Protein AF-A0A369XXZ4-F1 (afdb_monomer)

pLDDT: mean 76.04, std 21.66, range [31.92, 98.44]

Nearest PDB structures (foldseek):
  1mt6-assembly1_A  TM=7.857E-01  e=3.592E-03  Homo sapiens
  5e9u-assembly1_D  TM=4.855E-01  e=8.900E-03  Streptococcus gordonii
  7vfk-assembly1_B  TM=6.068E-01  e=6.857E-02  Staphylococcus aureus subsp. aureus USA300
  7vfm-assembly2_C  TM=5.126E-01  e=2.615E-02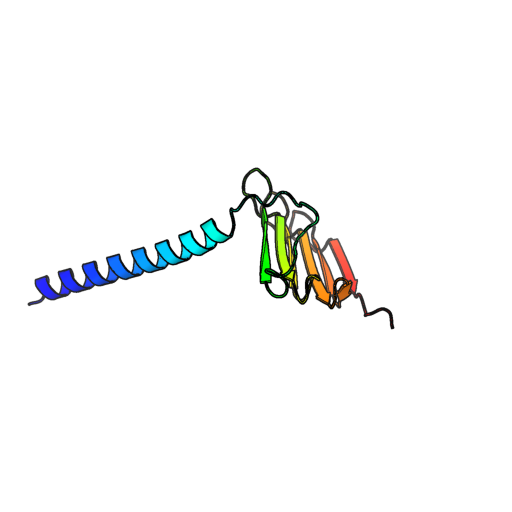  Staphylococcus aureus subsp. aureus USA300
  7vfn-assembly2_C  TM=5.118E-01  e=4.116E-02  Staphylococcus aureus subsp. aureus USA300

Structure (mmCIF, N/CA/C/O backbone):
data_AF-A0A369XXZ4-F1
#
_entry.id   AF-A0A369XXZ4-F1
#
loop_
_atom_site.group_PDB
_atom_site.id
_atom_site.type_symbol
_atom_site.label_atom_id
_atom_site.label_alt_id
_atom_site.label_comp_id
_atom_site.label_asym_id
_atom_site.label_entity_id
_atom_site.label_seq_id
_atom_site.pdbx_PDB_ins_code
_atom_site.Cartn_x
_atom_site.Cartn_y
_atom_site.Cartn_z
_atom_site.occupancy
_atom_site.B_iso_or_equiv
_atom_site.auth_seq_id
_atom_site.auth_comp_id
_atom_site.auth_asym_id
_atom_site.auth_atom_id
_atom_site.pdbx_PDB_model_num
ATOM 1 N N . MET A 1 1 ? -28.722 6.788 -48.736 1.00 66.19 1 MET A N 1
ATOM 2 C CA . MET A 1 1 ? -27.717 7.599 -48.004 1.00 66.19 1 MET A CA 1
ATOM 3 C C . MET A 1 1 ? -27.681 7.303 -46.499 1.00 66.19 1 MET A C 1
ATOM 5 O O . MET A 1 1 ? -26.647 6.851 -46.031 1.00 66.19 1 MET A O 1
ATOM 9 N N . LYS A 1 2 ? -28.787 7.426 -45.741 1.00 66.69 2 LYS A N 1
ATOM 10 C CA . LYS A 1 2 ? -28.803 7.165 -44.276 1.00 66.69 2 LYS A CA 1
ATOM 11 C C . LYS A 1 2 ? -28.381 5.739 -43.851 1.00 66.69 2 LYS A C 1
ATOM 13 O O . LYS A 1 2 ? -27.691 5.589 -42.852 1.00 66.69 2 LYS A O 1
ATOM 18 N N . LYS A 1 3 ? -28.728 4.701 -44.628 1.00 67.88 3 LYS A N 1
ATOM 19 C CA . LYS A 1 3 ? -28.349 3.298 -44.335 1.00 67.88 3 LYS A CA 1
ATOM 20 C C . LYS A 1 3 ? -26.839 3.030 -44.458 1.00 67.88 3 LYS A C 1
ATOM 22 O O . LYS A 1 3 ? -26.294 2.265 -43.676 1.00 67.88 3 LYS A O 1
ATOM 27 N N . ILE A 1 4 ? -26.168 3.694 -45.403 1.00 72.94 4 ILE A N 1
ATOM 28 C CA . ILE A 1 4 ? -24.716 3.562 -45.624 1.00 72.94 4 ILE A CA 1
ATOM 29 C C . ILE A 1 4 ? -23.945 4.248 -44.488 1.00 72.94 4 ILE A C 1
ATOM 31 O O . ILE A 1 4 ? -22.976 3.695 -43.978 1.00 72.94 4 ILE A O 1
ATOM 35 N N . LEU A 1 5 ? -24.430 5.405 -44.024 1.00 77.38 5 LEU A N 1
ATOM 36 C CA . LEU A 1 5 ? -23.857 6.111 -42.876 1.00 77.38 5 LEU A CA 1
ATOM 37 C C . LEU A 1 5 ? -23.946 5.283 -41.581 1.00 77.38 5 LEU A C 1
ATOM 39 O O . LEU A 1 5 ? -22.995 5.250 -40.805 1.00 77.38 5 LEU A O 1
ATOM 43 N N . LEU A 1 6 ? -25.058 4.566 -41.378 1.00 74.81 6 LEU A N 1
ATOM 44 C CA . LEU A 1 6 ? -25.238 3.691 -40.216 1.00 74.81 6 LEU A CA 1
ATOM 45 C C . LEU A 1 6 ? -24.238 2.522 -40.212 1.00 74.81 6 LEU A C 1
ATOM 47 O O . LEU A 1 6 ? -23.686 2.182 -39.168 1.00 74.81 6 LEU A O 1
ATOM 51 N N . LEU A 1 7 ? -23.969 1.938 -41.385 1.00 73.81 7 LEU A N 1
ATOM 52 C CA . LEU A 1 7 ? -23.016 0.836 -41.532 1.00 73.81 7 LEU A CA 1
ATOM 53 C C . LEU A 1 7 ? -21.575 1.280 -41.220 1.00 73.81 7 LEU A C 1
ATOM 55 O O . LEU A 1 7 ? -20.839 0.561 -40.547 1.00 73.81 7 LEU A O 1
ATOM 59 N N . LEU A 1 8 ? -21.188 2.486 -41.653 1.00 75.19 8 LEU A N 1
ATOM 60 C CA . LEU A 1 8 ? -19.861 3.052 -41.383 1.00 75.19 8 LEU A CA 1
ATOM 61 C C . LEU A 1 8 ? -19.634 3.317 -39.888 1.00 75.19 8 LEU A C 1
ATOM 63 O O . LEU A 1 8 ? -18.556 3.023 -39.371 1.00 75.19 8 LEU A O 1
ATOM 67 N N . LEU A 1 9 ? -20.655 3.801 -39.173 1.00 74.44 9 LEU A N 1
ATOM 68 C CA . LEU A 1 9 ? -20.578 4.022 -37.724 1.00 74.44 9 LEU A CA 1
ATOM 69 C C . LEU A 1 9 ? -20.402 2.710 -36.940 1.00 74.44 9 LEU A C 1
ATOM 71 O O . LEU A 1 9 ? -19.649 2.679 -35.967 1.00 74.44 9 LEU A O 1
ATOM 75 N N . LEU A 1 10 ? -21.027 1.615 -37.386 1.00 70.69 10 LEU A N 1
ATOM 76 C CA . LEU A 1 10 ? -20.867 0.294 -36.765 1.00 70.69 10 LEU A CA 1
ATOM 77 C C . LEU A 1 10 ? -19.453 -0.274 -36.960 1.00 70.69 10 LEU A C 1
ATOM 79 O O . LEU A 1 10 ? -18.875 -0.823 -36.022 1.00 70.69 10 LEU A O 1
ATOM 83 N N . ILE A 1 11 ? -18.860 -0.090 -38.144 1.00 72.00 11 ILE A N 1
ATOM 84 C CA . ILE A 1 11 ? -17.482 -0.521 -38.432 1.00 72.00 11 ILE A CA 1
ATOM 85 C C . ILE A 1 11 ? -16.480 0.275 -37.583 1.00 72.00 11 ILE A C 1
ATOM 87 O O . ILE A 1 11 ? -15.554 -0.302 -37.009 1.00 72.00 11 ILE A O 1
ATOM 91 N N . LEU A 1 12 ? -16.676 1.589 -37.450 1.00 66.25 12 LEU A N 1
ATOM 92 C CA . LEU A 1 12 ? -15.856 2.443 -36.583 1.00 66.25 12 LEU A CA 1
ATOM 93 C C . LEU A 1 12 ? -15.947 2.012 -35.112 1.00 66.25 12 LEU A C 1
ATOM 95 O O . LEU A 1 12 ? -14.915 1.848 -34.460 1.00 66.25 12 LEU A O 1
ATOM 99 N N . ALA A 1 13 ? -17.154 1.744 -34.606 1.00 63.28 13 ALA A N 1
ATOM 100 C CA . ALA A 1 13 ? -17.354 1.269 -33.238 1.00 63.28 13 ALA A CA 1
ATOM 101 C C . ALA A 1 13 ? -16.666 -0.086 -32.979 1.00 63.28 13 ALA A C 1
ATOM 103 O O . ALA A 1 13 ? -16.018 -0.269 -31.943 1.00 63.28 13 ALA A O 1
ATOM 104 N N . PHE A 1 14 ? -16.729 -1.012 -33.942 1.00 64.31 14 PHE A N 1
ATOM 105 C CA . PHE A 1 14 ? -16.076 -2.317 -33.827 1.00 64.31 14 PHE A CA 1
ATOM 106 C C . PHE A 1 14 ? -14.547 -2.185 -33.744 1.00 64.31 14 PHE A C 1
ATOM 108 O O . PHE A 1 14 ? -13.915 -2.793 -32.878 1.00 64.31 14 PHE A O 1
ATOM 115 N N . ASN A 1 15 ? -13.948 -1.312 -34.559 1.00 60.50 15 ASN A N 1
ATOM 116 C CA . ASN A 1 15 ? -12.505 -1.053 -34.533 1.00 60.50 15 ASN A CA 1
ATOM 117 C C . ASN A 1 15 ? -12.035 -0.385 -33.227 1.00 60.50 15 ASN A C 1
ATOM 119 O O . ASN A 1 15 ? -10.997 -0.750 -32.680 1.00 60.50 15 ASN A O 1
ATOM 123 N N . ILE A 1 16 ? -12.806 0.552 -32.669 1.00 57.91 16 ILE A N 1
ATOM 124 C CA . ILE A 1 16 ? -12.456 1.200 -31.391 1.00 57.91 16 ILE A CA 1
ATOM 125 C C . ILE A 1 16 ? -12.469 0.183 -30.240 1.00 57.91 16 ILE A C 1
ATOM 127 O O . ILE A 1 16 ? -11.576 0.186 -29.381 1.00 57.91 16 ILE A O 1
ATOM 131 N N . SER A 1 17 ? -13.457 -0.715 -30.237 1.00 58.59 17 SER A N 1
ATOM 132 C CA . SER A 1 17 ? -13.572 -1.767 -29.224 1.00 58.59 17 SER A CA 1
ATOM 133 C C . SER A 1 17 ? -12.419 -2.774 -29.311 1.00 58.59 17 SER A C 1
ATOM 135 O O . SER A 1 17 ? -11.834 -3.128 -28.286 1.00 58.59 17 SER A O 1
ATOM 137 N N . SER A 1 18 ? -12.005 -3.157 -30.525 1.00 55.00 18 SER A N 1
ATOM 138 C CA . SER A 1 18 ? -10.909 -4.105 -30.744 1.00 55.00 18 SER A CA 1
ATOM 139 C C . SER A 1 18 ? -9.542 -3.514 -30.380 1.00 55.00 18 SER A C 1
ATOM 141 O O . SER A 1 18 ? -8.715 -4.205 -29.782 1.00 55.00 18 SER A O 1
ATOM 143 N N . ILE A 1 19 ? -9.317 -2.223 -30.646 1.00 55.06 19 ILE A N 1
ATOM 144 C CA . ILE A 1 19 ? -8.104 -1.495 -30.240 1.00 55.06 19 ILE A CA 1
ATOM 145 C C . ILE A 1 19 ? -8.024 -1.384 -28.714 1.00 55.06 19 ILE A C 1
ATOM 147 O O . ILE A 1 19 ? -6.991 -1.705 -28.118 1.00 55.06 19 ILE A O 1
ATOM 151 N N . SER A 1 20 ? -9.121 -0.987 -28.065 1.00 55.88 20 SER A N 1
ATOM 152 C CA . SER A 1 20 ? -9.207 -0.913 -26.599 1.00 55.88 20 SER A CA 1
ATOM 153 C C . SER A 1 20 ? -8.968 -2.282 -25.954 1.00 55.88 20 SER A C 1
ATOM 155 O O . SER A 1 20 ? -8.208 -2.404 -24.989 1.00 55.88 20 SER A O 1
ATOM 157 N N . TYR A 1 21 ? -9.539 -3.337 -26.538 1.00 41.06 21 TYR A N 1
ATOM 158 C CA . TYR A 1 21 ? -9.347 -4.711 -26.090 1.00 41.06 21 TYR A CA 1
ATOM 159 C C . TYR A 1 21 ? -7.894 -5.179 -26.265 1.00 41.06 21 TYR A C 1
ATOM 161 O O . TYR A 1 21 ? -7.300 -5.681 -25.310 1.00 41.06 21 TYR A O 1
ATOM 169 N N . ARG A 1 22 ? -7.267 -4.933 -27.423 1.00 52.97 22 ARG A N 1
ATOM 170 C CA . ARG A 1 22 ? -5.858 -5.274 -27.689 1.00 52.97 22 ARG A CA 1
ATOM 171 C C . ARG A 1 22 ? -4.898 -4.559 -26.735 1.00 52.97 22 ARG A C 1
ATOM 173 O O . ARG A 1 22 ? -4.005 -5.203 -26.191 1.00 52.97 22 ARG A O 1
ATOM 180 N N . LYS A 1 23 ? -5.123 -3.270 -26.453 1.00 43.09 23 LYS A N 1
ATOM 181 C CA . LYS A 1 23 ? -4.336 -2.507 -25.466 1.00 43.09 23 LYS A CA 1
ATOM 182 C C . LYS A 1 23 ? -4.460 -3.101 -24.057 1.00 43.09 23 LYS A C 1
ATOM 184 O O . LYS A 1 23 ? -3.482 -3.159 -23.318 1.00 43.09 23 LYS A O 1
ATOM 189 N N . SER A 1 24 ? -5.647 -3.597 -23.701 1.00 44.53 24 SER A N 1
ATOM 190 C CA . SER A 1 24 ? -5.876 -4.277 -22.421 1.00 44.53 24 SER A CA 1
ATOM 191 C C . SER A 1 24 ? -5.245 -5.677 -22.343 1.00 44.53 24 SER A C 1
ATOM 193 O O . SER A 1 24 ? -4.922 -6.128 -21.245 1.00 44.53 24 SER A O 1
ATOM 195 N N . ILE A 1 25 ? -5.083 -6.378 -23.474 1.00 44.22 25 ILE A N 1
ATOM 196 C CA . ILE A 1 25 ? -4.389 -7.673 -23.543 1.00 44.22 25 ILE A CA 1
ATOM 197 C C . ILE A 1 25 ? -2.885 -7.470 -23.410 1.00 44.22 25 ILE A C 1
ATOM 199 O O . ILE A 1 25 ? -2.274 -8.186 -22.632 1.00 44.22 25 ILE A O 1
ATOM 203 N N . ASP A 1 26 ? -2.302 -6.491 -24.102 1.00 47.16 26 ASP A N 1
ATOM 204 C CA . ASP A 1 26 ? -0.867 -6.192 -24.012 1.00 47.16 26 ASP A CA 1
ATOM 205 C C . ASP A 1 26 ? -0.464 -5.836 -22.569 1.00 47.16 26 ASP A C 1
ATOM 207 O O . ASP A 1 26 ? 0.455 -6.423 -22.000 1.00 47.16 26 ASP A O 1
ATOM 211 N N . GLN A 1 27 ? -1.266 -5.002 -21.894 1.00 39.28 27 GLN A N 1
ATOM 212 C CA . GLN A 1 27 ? -1.084 -4.710 -20.467 1.00 39.28 27 GLN A CA 1
ATOM 213 C C . GLN A 1 27 ? -1.236 -5.943 -19.563 1.00 39.28 27 GLN A C 1
ATOM 215 O O . GLN A 1 27 ? -0.528 -6.047 -18.567 1.00 39.28 27 GLN A O 1
ATOM 220 N N . ARG A 1 28 ? -2.133 -6.885 -19.890 1.00 41.34 28 ARG A N 1
ATOM 221 C CA . ARG A 1 28 ? -2.325 -8.135 -19.130 1.00 41.34 28 ARG A CA 1
ATOM 222 C C . ARG A 1 28 ? -1.241 -9.185 -19.418 1.00 41.34 28 ARG A C 1
ATOM 224 O O . ARG A 1 28 ? -0.840 -9.900 -18.505 1.00 41.34 28 ARG A O 1
ATOM 231 N N . GLN A 1 29 ? -0.738 -9.274 -20.649 1.00 36.41 29 GLN A N 1
ATOM 232 C CA . GLN A 1 29 ? 0.300 -10.229 -21.056 1.00 36.41 29 GLN A CA 1
ATOM 233 C C . GLN A 1 29 ? 1.698 -9.798 -20.606 1.00 36.41 29 GLN A C 1
ATOM 235 O O . GLN A 1 29 ? 2.472 -10.644 -20.162 1.00 36.41 29 GLN A O 1
ATOM 240 N N . LEU A 1 30 ? 2.005 -8.495 -20.620 1.00 46.31 30 LEU A N 1
ATOM 241 C CA . LEU A 1 30 ? 3.222 -7.959 -19.997 1.00 46.31 30 LEU A CA 1
ATOM 242 C C . LEU A 1 30 ? 3.237 -8.194 -18.480 1.00 46.31 30 LEU A C 1
ATOM 244 O O . LEU A 1 30 ? 4.302 -8.304 -17.876 1.00 46.31 30 LEU A O 1
ATOM 248 N N . TYR A 1 31 ? 2.051 -8.305 -17.881 1.00 45.38 31 TYR A N 1
ATOM 249 C CA . TYR A 1 31 ? 1.860 -8.456 -16.450 1.00 45.38 31 TYR A CA 1
ATOM 250 C C . TYR A 1 31 ? 1.968 -9.916 -15.951 1.00 45.38 31 TYR A C 1
ATOM 252 O O . TYR A 1 31 ? 2.482 -10.158 -14.863 1.00 45.38 31 TYR A O 1
ATOM 260 N N . ASN A 1 32 ? 1.557 -10.903 -16.757 1.00 39.12 32 ASN A N 1
ATOM 261 C CA . ASN A 1 32 ? 1.488 -12.321 -16.363 1.00 39.12 32 ASN A CA 1
ATOM 262 C C . ASN A 1 32 ? 2.736 -13.166 -16.688 1.00 39.12 32 ASN A C 1
ATOM 264 O O . ASN A 1 32 ? 2.680 -14.398 -16.643 1.00 39.12 32 ASN A O 1
ATOM 268 N N . ARG A 1 33 ? 3.888 -12.558 -16.996 1.00 43.56 33 ARG A N 1
ATOM 269 C CA . ARG A 1 33 ? 5.137 -13.332 -17.038 1.00 43.56 33 ARG A CA 1
ATOM 270 C C . ARG A 1 33 ? 5.512 -13.708 -15.605 1.00 43.56 33 ARG A C 1
ATOM 272 O O . ARG A 1 33 ? 5.959 -12.866 -14.838 1.00 43.56 33 ARG A O 1
ATOM 279 N N . ASN A 1 34 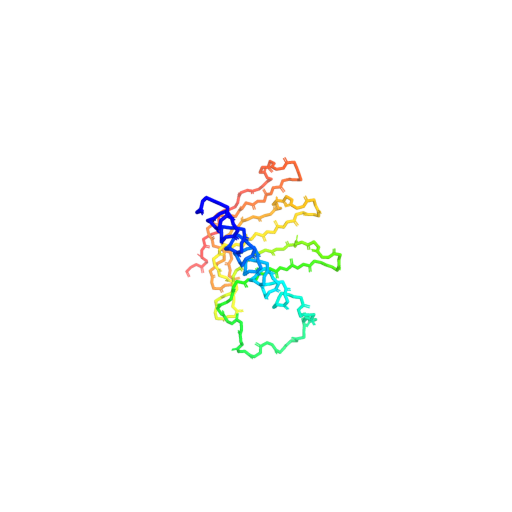? 5.301 -14.981 -15.273 1.00 36.69 34 ASN A N 1
ATOM 280 C CA . ASN A 1 34 ? 5.693 -15.670 -14.043 1.00 36.69 34 ASN A CA 1
ATOM 281 C C . ASN A 1 34 ? 7.180 -15.472 -13.703 1.00 36.69 34 ASN A C 1
ATOM 283 O O . ASN A 1 34 ? 7.998 -16.369 -13.911 1.00 36.69 34 ASN A O 1
ATOM 287 N N . ILE A 1 35 ? 7.556 -14.317 -13.157 1.00 45.19 35 ILE A N 1
ATOM 288 C CA . ILE A 1 35 ? 8.880 -14.146 -12.574 1.00 45.19 35 ILE A CA 1
ATOM 289 C C . ILE A 1 35 ? 8.772 -14.566 -11.112 1.00 45.19 35 ILE A C 1
ATOM 291 O O . ILE A 1 35 ? 8.463 -13.766 -10.232 1.00 45.19 35 ILE A O 1
ATOM 295 N N . LYS A 1 36 ? 9.042 -15.853 -10.853 1.00 38.12 36 LYS A N 1
ATOM 296 C CA . LYS A 1 36 ? 9.556 -16.280 -9.543 1.00 38.12 36 LYS A CA 1
ATOM 297 C C . LYS A 1 36 ? 10.655 -15.283 -9.157 1.00 38.12 36 LYS A C 1
ATOM 299 O O . LYS A 1 36 ? 11.479 -15.004 -10.031 1.00 38.12 36 LYS A O 1
ATOM 304 N N . PRO A 1 37 ? 10.704 -14.741 -7.927 1.00 37.53 37 PRO A N 1
ATOM 305 C CA . PRO A 1 37 ? 11.714 -13.760 -7.549 1.00 37.53 37 PRO A CA 1
ATOM 306 C C . PRO A 1 37 ? 13.078 -14.455 -7.455 1.00 37.53 37 PRO A C 1
ATOM 308 O O . PRO A 1 37 ? 13.564 -14.784 -6.379 1.00 37.53 37 PRO A O 1
ATOM 311 N N . GLN A 1 38 ? 13.688 -14.736 -8.603 1.00 33.03 38 GLN A N 1
ATOM 312 C CA . GLN A 1 38 ? 15.072 -15.146 -8.692 1.00 33.03 38 GLN A CA 1
ATOM 313 C C . GLN A 1 38 ? 15.926 -13.885 -8.682 1.00 33.03 38 GLN A C 1
ATOM 315 O O . GLN A 1 38 ? 15.627 -12.875 -9.321 1.00 33.03 38 GLN A O 1
ATOM 320 N N . ARG A 1 39 ? 16.977 -13.960 -7.877 1.00 40.94 39 ARG A N 1
ATOM 321 C CA . ARG A 1 39 ? 17.777 -12.879 -7.297 1.00 40.94 39 ARG A CA 1
ATOM 322 C C . ARG A 1 39 ? 18.673 -12.135 -8.303 1.00 40.94 39 ARG A C 1
ATOM 324 O O . ARG A 1 39 ? 19.736 -11.665 -7.928 1.00 40.94 39 ARG A O 1
ATOM 331 N N . HIS A 1 40 ? 18.278 -12.047 -9.573 1.00 31.92 40 HIS A N 1
ATOM 332 C CA . HIS A 1 40 ? 19.072 -11.486 -10.670 1.00 31.92 40 HIS A CA 1
ATOM 333 C C . HIS A 1 40 ? 18.210 -10.591 -11.589 1.00 31.92 40 HIS A C 1
ATOM 335 O O . HIS A 1 40 ? 18.085 -10.829 -12.786 1.00 31.92 40 HIS A O 1
ATOM 341 N N . PHE A 1 41 ? 17.620 -9.516 -11.050 1.00 43.53 41 PHE A N 1
ATOM 342 C CA . PHE A 1 41 ? 16.998 -8.456 -11.862 1.00 43.53 41 PHE A CA 1
ATOM 343 C C . PHE A 1 41 ? 18.050 -7.431 -12.303 1.00 43.53 41 PHE A C 1
ATOM 345 O O . PHE A 1 41 ? 18.102 -6.304 -11.814 1.00 43.53 41 PHE A O 1
ATOM 352 N N . LYS A 1 42 ? 18.924 -7.820 -13.235 1.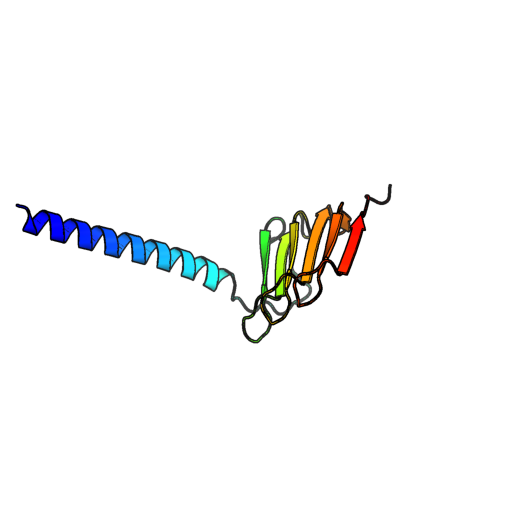00 36.50 42 LYS A N 1
ATOM 353 C CA . LYS A 1 42 ? 19.885 -6.894 -13.846 1.00 36.50 42 LYS A CA 1
ATOM 354 C C . LYS A 1 42 ? 19.161 -6.072 -14.934 1.00 36.50 42 LYS A C 1
ATOM 356 O O . LYS A 1 42 ? 18.900 -6.560 -16.027 1.00 36.50 42 LYS A O 1
ATOM 361 N N . ASN A 1 43 ? 18.838 -4.817 -14.608 1.00 41.06 43 ASN A N 1
ATOM 362 C CA . ASN A 1 43 ? 18.746 -3.661 -15.523 1.00 41.06 43 ASN A CA 1
ATOM 363 C C . ASN A 1 43 ? 17.510 -3.360 -16.405 1.00 41.06 43 ASN A C 1
ATOM 365 O O . ASN A 1 43 ? 17.619 -2.435 -17.205 1.00 41.06 43 ASN A O 1
ATOM 369 N N . LYS A 1 44 ? 16.327 -3.988 -16.277 1.00 48.47 44 LYS A N 1
ATOM 370 C CA . LYS A 1 44 ? 15.174 -3.613 -17.154 1.00 48.47 44 LYS A CA 1
ATOM 371 C C . LYS A 1 44 ? 13.919 -3.027 -16.497 1.00 48.47 44 LYS A C 1
ATOM 373 O O . LYS A 1 44 ? 13.030 -2.583 -17.213 1.00 48.47 44 LYS A O 1
ATOM 378 N N . LEU A 1 45 ? 13.843 -2.972 -15.167 1.00 55.06 45 LEU A N 1
ATOM 379 C CA . LEU A 1 45 ? 12.660 -2.473 -14.438 1.00 55.06 45 LEU A CA 1
ATOM 380 C C . LEU A 1 45 ? 12.992 -1.346 -13.455 1.00 55.06 45 LEU A C 1
ATOM 382 O O . LEU A 1 45 ? 12.239 -1.096 -12.519 1.00 55.06 45 LEU A O 1
ATOM 386 N N . THR A 1 46 ? 14.132 -0.677 -13.643 1.00 61.16 46 THR A N 1
ATOM 387 C CA . THR A 1 46 ? 14.610 0.344 -12.709 1.00 61.16 46 THR A CA 1
ATOM 388 C C . THR A 1 46 ? 13.600 1.466 -12.518 1.00 61.16 46 THR A C 1
ATOM 390 O O . THR A 1 46 ? 13.477 1.903 -11.388 1.00 61.16 46 THR A O 1
ATOM 393 N N . ASN A 1 47 ? 12.841 1.852 -13.551 1.00 75.50 47 ASN A N 1
ATOM 394 C CA . ASN A 1 47 ? 11.860 2.944 -13.515 1.00 75.50 47 ASN A CA 1
ATOM 395 C C . ASN A 1 47 ? 10.469 2.489 -13.999 1.00 75.50 47 ASN A C 1
ATOM 397 O O . ASN A 1 47 ? 9.975 2.969 -15.019 1.00 75.50 47 ASN A O 1
ATOM 401 N N . ALA A 1 48 ? 9.861 1.506 -13.331 1.00 79.69 48 ALA A N 1
ATOM 402 C CA . ALA A 1 48 ? 8.623 0.877 -13.796 1.00 79.69 48 ALA A CA 1
ATOM 403 C C . ALA A 1 48 ? 7.495 0.931 -12.759 1.00 79.69 48 ALA A C 1
ATOM 405 O O . ALA A 1 48 ? 7.721 0.739 -11.562 1.00 79.69 48 ALA A O 1
ATOM 406 N N . LYS A 1 49 ? 6.259 1.113 -13.247 1.00 85.06 49 LYS A N 1
ATOM 407 C CA . LYS A 1 49 ? 5.054 0.811 -12.468 1.00 85.06 49 LYS A CA 1
ATOM 408 C C . LYS A 1 49 ? 4.931 -0.701 -12.332 1.00 85.06 49 LYS A C 1
ATOM 410 O O . LYS A 1 49 ? 5.028 -1.424 -13.322 1.00 85.06 49 LYS A O 1
ATOM 415 N N . VAL A 1 50 ? 4.682 -1.164 -11.119 1.00 85.81 50 VAL A N 1
ATOM 416 C CA . VAL A 1 50 ? 4.510 -2.572 -10.789 1.00 85.81 50 VAL A CA 1
ATOM 417 C C . VAL A 1 50 ? 3.149 -2.806 -10.166 1.00 85.81 50 VAL A C 1
ATOM 419 O O . VAL A 1 50 ? 2.594 -1.979 -9.439 1.00 85.81 50 VAL A O 1
ATOM 422 N N . ILE A 1 51 ? 2.626 -3.988 -10.431 1.00 88.56 51 ILE A N 1
ATOM 423 C CA . ILE A 1 51 ? 1.511 -4.557 -9.697 1.00 88.56 51 ILE A CA 1
ATOM 424 C C . ILE A 1 51 ? 2.011 -5.927 -9.219 1.00 88.56 51 ILE A C 1
ATOM 426 O O . ILE A 1 51 ? 2.903 -6.505 -9.838 1.00 88.56 51 ILE A O 1
ATOM 430 N N . GLY A 1 52 ? 1.540 -6.394 -8.071 1.00 86.38 52 GLY A N 1
ATOM 431 C CA . GLY A 1 52 ? 1.818 -7.734 -7.562 1.00 86.38 52 GLY A CA 1
ATOM 432 C C . GLY A 1 52 ? 0.512 -8.486 -7.430 1.00 86.38 52 GLY A C 1
ATOM 433 O O . GLY A 1 52 ? -0.463 -7.910 -6.940 1.00 86.38 52 GLY A O 1
ATOM 434 N N . TYR A 1 53 ? 0.457 -9.727 -7.911 1.00 86.69 53 TYR A N 1
ATOM 435 C CA . TYR A 1 53 ? -0.730 -10.582 -7.817 1.00 86.69 53 TYR A CA 1
ATOM 436 C C . TYR A 1 53 ? -0.353 -11.839 -7.020 1.00 86.69 53 TYR A C 1
ATOM 438 O O . TYR A 1 53 ? 0.799 -12.269 -7.068 1.00 86.69 53 TYR A O 1
ATOM 446 N N . CYS A 1 54 ? -1.295 -12.414 -6.276 1.00 81.38 54 CYS A N 1
ATOM 447 C CA . CYS A 1 54 ? -1.128 -13.749 -5.697 1.00 81.38 54 CYS A CA 1
ATOM 448 C C . CYS A 1 54 ? -1.551 -14.842 -6.695 1.00 81.38 54 CYS A C 1
ATOM 450 O O . CYS A 1 54 ? -2.038 -14.541 -7.784 1.00 81.38 54 CYS A O 1
ATOM 452 N N . GLU A 1 55 ? -1.345 -16.112 -6.338 1.00 82.12 55 GLU A N 1
ATOM 453 C CA . GLU A 1 55 ? -1.522 -17.267 -7.240 1.00 82.12 55 GLU A CA 1
ATOM 454 C C . GLU A 1 55 ? -2.919 -17.356 -7.868 1.00 82.12 55 GLU A C 1
ATOM 456 O O . GLU A 1 55 ? -3.062 -17.757 -9.018 1.00 82.12 55 GLU A O 1
ATOM 461 N N . ASN A 1 56 ? -3.952 -16.909 -7.149 1.00 84.06 56 ASN A N 1
ATOM 462 C CA . ASN A 1 56 ? -5.330 -16.874 -7.647 1.00 84.06 56 ASN A CA 1
ATOM 463 C C . ASN A 1 56 ? -5.642 -15.655 -8.543 1.00 84.06 56 ASN A C 1
ATOM 465 O O . ASN A 1 56 ? -6.803 -15.404 -8.864 1.00 84.06 56 ASN A O 1
ATOM 469 N N . GLY A 1 57 ? -4.632 -14.862 -8.909 1.00 84.50 57 GLY A N 1
ATOM 470 C CA . GLY A 1 57 ? -4.766 -13.695 -9.777 1.00 84.50 57 GLY A CA 1
ATOM 471 C C . GLY A 1 57 ? -5.303 -12.433 -9.094 1.00 84.50 57 GLY A C 1
ATOM 472 O O . GLY A 1 57 ? -5.547 -11.439 -9.777 1.00 84.50 57 GLY A O 1
ATOM 473 N N . LYS A 1 58 ? -5.492 -12.416 -7.767 1.00 85.88 58 LYS A N 1
ATOM 474 C CA . LYS A 1 58 ? -5.891 -11.191 -7.057 1.00 85.88 58 LYS A CA 1
ATOM 475 C C . LYS A 1 58 ? -4.703 -10.257 -6.856 1.00 85.88 58 LYS A C 1
ATOM 477 O O . LYS A 1 58 ? -3.608 -10.687 -6.504 1.00 85.88 58 LYS A O 1
ATOM 482 N N . VAL A 1 59 ? -4.943 -8.958 -7.011 1.00 86.69 59 VAL A N 1
ATOM 483 C CA . VAL A 1 59 ? -3.936 -7.919 -6.767 1.00 86.69 59 VAL A CA 1
ATOM 484 C C . VAL A 1 59 ? -3.652 -7.800 -5.270 1.00 86.69 59 VAL A C 1
ATOM 486 O O . VAL A 1 59 ? -4.573 -7.612 -4.480 1.00 86.69 59 VAL A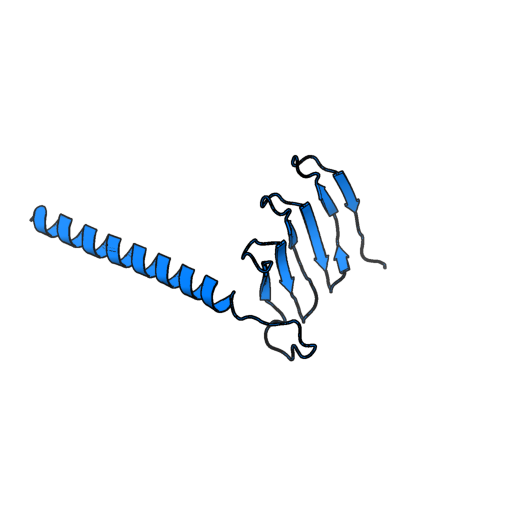 O 1
ATOM 489 N N . ILE A 1 60 ? -2.374 -7.842 -4.898 1.00 91.62 60 ILE A N 1
ATOM 490 C CA . ILE A 1 60 ? -1.891 -7.698 -3.517 1.00 91.62 60 ILE A CA 1
ATOM 491 C C . ILE A 1 60 ? -1.135 -6.383 -3.285 1.00 91.62 60 ILE A C 1
ATOM 493 O O . ILE A 1 60 ? -1.149 -5.863 -2.169 1.00 91.62 60 ILE A O 1
ATOM 497 N N . PHE A 1 61 ? -0.539 -5.786 -4.324 1.00 93.88 61 PHE A N 1
ATOM 498 C CA . PHE A 1 61 ? 0.025 -4.434 -4.245 1.00 93.88 61 PHE A CA 1
ATOM 499 C C . PHE A 1 61 ? 0.120 -3.732 -5.603 1.00 93.88 61 PHE A C 1
ATOM 501 O O . PHE A 1 61 ? 0.114 -4.380 -6.647 1.00 93.88 61 PHE A O 1
ATOM 508 N N . LYS A 1 62 ? 0.251 -2.404 -5.575 1.00 92.75 62 LYS A N 1
ATOM 509 C CA . LYS A 1 62 ? 0.618 -1.532 -6.701 1.00 92.75 62 LYS A CA 1
ATOM 510 C C . LYS A 1 62 ? 1.665 -0.528 -6.234 1.00 92.75 62 LYS A C 1
ATOM 512 O O . LYS A 1 62 ? 1.595 -0.074 -5.098 1.00 92.75 62 LYS A O 1
ATOM 517 N N . GLY A 1 63 ? 2.591 -0.155 -7.103 1.00 93.44 63 GLY A N 1
ATOM 518 C CA . GLY A 1 63 ? 3.519 0.937 -6.823 1.00 93.44 63 GLY A CA 1
ATOM 519 C C . GLY A 1 63 ? 4.522 1.139 -7.943 1.00 93.44 63 GLY A C 1
ATOM 520 O O . GLY A 1 63 ? 4.325 0.611 -9.036 1.00 93.44 63 GLY A O 1
ATOM 521 N N . ASN A 1 64 ? 5.594 1.886 -7.687 1.00 87.94 64 ASN A N 1
ATOM 522 C CA . ASN A 1 64 ? 6.643 2.107 -8.680 1.00 87.94 64 ASN A CA 1
ATOM 523 C C . ASN A 1 64 ? 8.024 1.794 -8.111 1.00 87.94 64 ASN A C 1
ATOM 525 O O . ASN A 1 64 ? 8.262 1.872 -6.904 1.00 87.94 64 ASN A O 1
ATOM 529 N N . PHE A 1 65 ? 8.931 1.434 -9.011 1.00 86.50 65 PHE A N 1
ATOM 530 C CA . PHE A 1 65 ? 10.357 1.402 -8.743 1.00 86.50 65 PHE A CA 1
ATOM 531 C C . PHE A 1 65 ? 11.039 2.557 -9.471 1.00 86.50 65 PHE A C 1
ATOM 533 O O . PHE A 1 65 ? 10.646 2.880 -10.591 1.00 86.50 65 PHE A O 1
ATOM 540 N N . LYS A 1 66 ? 12.057 3.140 -8.836 1.00 86.56 66 LYS A N 1
ATOM 541 C CA . LYS A 1 66 ? 13.029 4.069 -9.414 1.00 86.56 66 LYS A CA 1
ATOM 542 C C . LYS A 1 66 ? 14.436 3.597 -9.061 1.00 86.56 66 LYS A C 1
ATOM 544 O O . LYS A 1 66 ? 14.730 3.319 -7.900 1.00 86.56 66 LYS A O 1
ATOM 549 N N . ASN A 1 67 ? 15.309 3.461 -10.057 1.00 86.62 67 ASN A N 1
ATOM 550 C CA . ASN A 1 67 ? 16.653 2.887 -9.913 1.00 86.62 67 ASN A CA 1
ATOM 551 C C . ASN A 1 67 ? 16.689 1.559 -9.124 1.00 86.62 67 ASN A C 1
ATOM 553 O O . ASN A 1 67 ? 17.610 1.300 -8.354 1.00 86.62 67 ASN A O 1
ATOM 557 N N . GLY A 1 68 ? 15.664 0.716 -9.298 1.00 84.69 68 GLY A N 1
ATOM 558 C CA . GLY A 1 68 ? 15.570 -0.588 -8.628 1.00 84.69 68 GLY A CA 1
ATOM 559 C C . GLY A 1 68 ? 15.129 -0.533 -7.160 1.00 84.69 68 GLY A C 1
ATOM 560 O O . GLY A 1 68 ? 15.051 -1.576 -6.515 1.00 84.69 68 GLY A O 1
ATOM 561 N N . LYS A 1 69 ? 14.785 0.647 -6.635 1.00 88.94 69 LYS A N 1
ATOM 562 C CA . LYS A 1 69 ? 14.217 0.839 -5.293 1.00 88.94 69 LYS A CA 1
ATOM 563 C C . LYS A 1 69 ? 12.762 1.293 -5.387 1.00 88.94 69 LYS A C 1
ATOM 565 O O . LYS A 1 69 ? 12.387 1.893 -6.386 1.00 88.94 69 LYS A O 1
ATOM 570 N N . LYS A 1 70 ? 11.931 1.001 -4.381 1.00 91.31 70 LYS A N 1
ATOM 571 C CA . LYS A 1 70 ? 10.547 1.508 -4.346 1.00 91.31 70 LYS A CA 1
ATOM 572 C C . LYS A 1 70 ? 10.551 3.035 -4.309 1.00 91.31 70 LYS A C 1
ATOM 574 O O . LYS A 1 70 ? 11.354 3.614 -3.579 1.00 91.31 70 LYS A O 1
ATOM 579 N N . ASP A 1 71 ? 9.660 3.654 -5.073 1.00 93.06 71 ASP A N 1
ATOM 580 C CA . ASP A 1 71 ? 9.596 5.109 -5.209 1.00 93.06 71 ASP A CA 1
ATOM 581 C C . ASP A 1 71 ? 8.174 5.573 -5.573 1.00 93.06 71 ASP A C 1
ATOM 583 O O . ASP A 1 71 ? 7.491 4.961 -6.401 1.00 93.06 71 ASP A O 1
ATOM 587 N N . GLY A 1 72 ? 7.718 6.657 -4.951 1.00 93.94 72 GLY A N 1
ATOM 588 C CA . GLY A 1 72 ? 6.366 7.194 -5.081 1.00 93.94 72 GLY A CA 1
ATOM 589 C C . GLY A 1 72 ? 5.298 6.367 -4.361 1.00 93.94 72 GLY A C 1
ATOM 590 O O . GLY A 1 72 ? 5.587 5.607 -3.435 1.00 93.94 72 GLY A O 1
ATOM 591 N N . GLU A 1 73 ? 4.045 6.536 -4.790 1.00 96.19 73 GLU A N 1
ATOM 592 C CA . GLU A 1 73 ? 2.888 5.919 -4.137 1.00 96.19 73 GLU A CA 1
ATOM 593 C C . GLU A 1 73 ? 2.949 4.389 -4.180 1.00 96.19 73 GLU A C 1
ATOM 595 O O . GLU A 1 73 ? 3.221 3.768 -5.213 1.00 96.19 73 GLU A O 1
ATOM 600 N N . TRP A 1 74 ? 2.638 3.786 -3.038 1.00 96.50 74 TRP A N 1
ATOM 601 C CA . TRP A 1 74 ? 2.536 2.354 -2.854 1.00 96.50 74 TRP A CA 1
ATOM 602 C C . TRP A 1 74 ? 1.229 1.997 -2.164 1.00 96.50 74 TRP A C 1
ATOM 604 O O . TRP A 1 74 ? 0.905 2.520 -1.099 1.00 96.50 74 TRP A O 1
ATOM 614 N N . LEU A 1 75 ? 0.501 1.057 -2.757 1.00 97.50 75 LEU A N 1
ATOM 615 C CA . LEU A 1 75 ? -0.782 0.557 -2.283 1.00 97.50 75 LEU A CA 1
ATOM 616 C C . LEU A 1 75 ? -0.667 -0.940 -2.022 1.00 97.50 75 LEU A C 1
ATOM 618 O O . LEU A 1 75 ? -0.158 -1.676 -2.866 1.00 97.50 75 LEU A O 1
ATOM 622 N N . THR A 1 76 ? -1.182 -1.412 -0.893 1.00 96.75 76 THR A N 1
ATOM 623 C CA . THR A 1 76 ? -1.411 -2.842 -0.647 1.00 96.75 76 THR A CA 1
ATOM 624 C C . THR A 1 76 ? -2.891 -3.111 -0.449 1.00 96.75 76 THR A C 1
ATOM 626 O O . THR A 1 76 ? -3.647 -2.225 -0.039 1.00 96.75 76 THR A O 1
ATOM 629 N N . TYR A 1 77 ? -3.315 -4.335 -0.747 1.00 96.06 77 TYR A N 1
ATOM 630 C CA . TYR A 1 77 ? -4.724 -4.708 -0.771 1.00 96.06 77 TYR A CA 1
ATOM 631 C C . TYR A 1 77 ? -4.996 -5.932 0.097 1.00 96.06 77 TYR A C 1
ATOM 633 O O . TYR A 1 77 ? -4.187 -6.850 0.196 1.00 96.06 77 TYR A O 1
ATOM 641 N N . TYR A 1 78 ? -6.175 -5.948 0.708 1.00 96.12 78 TYR A N 1
ATOM 642 C CA . TYR A 1 78 ? -6.766 -7.147 1.282 1.00 96.12 78 TYR A CA 1
ATOM 643 C C . TYR A 1 78 ? -7.275 -8.084 0.179 1.00 96.12 78 TYR A C 1
ATOM 645 O O . TYR A 1 78 ? -7.540 -7.667 -0.945 1.00 96.12 78 TYR A O 1
ATOM 653 N N . GLU A 1 79 ? -7.532 -9.346 0.527 1.00 92.88 79 GLU A N 1
ATOM 654 C CA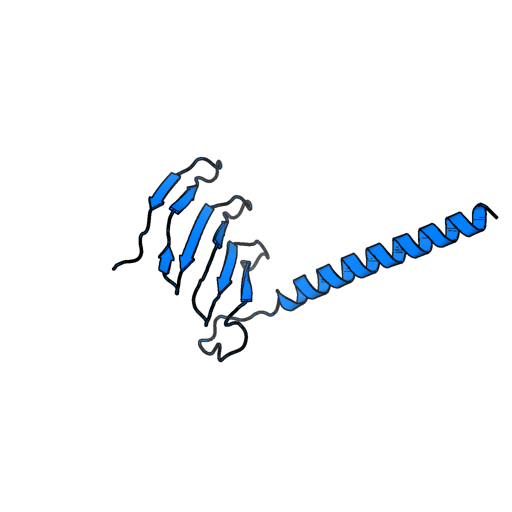 . GLU A 1 79 ? -8.085 -10.361 -0.389 1.00 92.88 79 GLU A CA 1
ATOM 655 C C . GLU A 1 79 ? -9.453 -10.008 -0.996 1.00 92.88 79 GLU A C 1
ATOM 657 O O . GLU A 1 79 ? -9.862 -10.602 -1.997 1.00 92.88 79 GLU A O 1
ATOM 662 N N . ASN A 1 80 ? -10.177 -9.072 -0.375 1.00 92.81 80 ASN A N 1
ATOM 663 C CA . ASN A 1 80 ? -11.441 -8.527 -0.871 1.00 92.81 80 ASN A CA 1
ATOM 664 C C . ASN A 1 80 ? -11.247 -7.323 -1.815 1.00 92.81 80 ASN A C 1
ATOM 666 O O . ASN A 1 80 ? -12.223 -6.674 -2.179 1.00 92.81 80 ASN A O 1
ATOM 670 N N . GLY A 1 81 ? -10.002 -6.986 -2.163 1.00 94.00 81 GLY A N 1
ATOM 671 C CA . GLY A 1 81 ? -9.644 -5.878 -3.046 1.00 94.00 81 GLY A CA 1
ATOM 672 C C . GLY A 1 81 ? -9.652 -4.494 -2.390 1.00 94.00 81 GLY A C 1
ATOM 673 O O . GLY A 1 81 ? -9.292 -3.518 -3.046 1.00 94.00 81 GLY A O 1
ATOM 674 N N . LYS A 1 82 ? -10.030 -4.369 -1.110 1.00 96.94 82 LYS A N 1
ATOM 675 C CA . LYS A 1 82 ? -9.970 -3.084 -0.394 1.00 96.94 82 LYS A CA 1
ATOM 676 C C . LYS A 1 82 ? -8.533 -2.737 -0.023 1.00 96.94 82 LYS A C 1
ATOM 678 O O . LYS A 1 82 ? -7.731 -3.624 0.261 1.00 96.94 82 LYS A O 1
ATOM 683 N N . ILE A 1 83 ? -8.220 -1.442 0.020 1.00 97.75 83 ILE A N 1
ATOM 684 C CA . ILE A 1 83 ? -6.892 -0.960 0.415 1.00 97.75 83 ILE A CA 1
ATOM 685 C C . ILE A 1 83 ? -6.615 -1.376 1.863 1.00 97.75 83 ILE A C 1
ATOM 687 O O . ILE A 1 83 ? -7.402 -1.100 2.765 1.00 97.75 83 ILE A O 1
ATOM 691 N N . GLN A 1 84 ? -5.484 -2.042 2.060 1.00 98.44 84 GLN A N 1
ATOM 692 C CA . GLN A 1 84 ? -4.947 -2.413 3.364 1.00 98.44 84 GLN A CA 1
ATOM 693 C C . GLN A 1 84 ? -3.972 -1.349 3.869 1.00 98.44 84 GLN A C 1
ATOM 695 O O . GLN A 1 84 ? -4.019 -0.981 5.042 1.00 98.44 84 GLN A O 1
ATOM 700 N N . ALA A 1 85 ? -3.105 -0.837 2.997 1.00 98.31 85 ALA A N 1
ATOM 701 C CA . ALA A 1 85 ? -2.195 0.250 3.321 1.00 98.31 85 ALA A CA 1
ATOM 702 C C . ALA A 1 85 ? -1.922 1.128 2.103 1.00 98.31 85 ALA A C 1
ATOM 704 O O . ALA A 1 85 ? -1.963 0.656 0.965 1.00 98.31 85 ALA A O 1
ATOM 705 N N . LYS A 1 86 ? -1.622 2.400 2.363 1.00 98.31 86 LYS A N 1
ATOM 706 C CA . LYS A 1 86 ? -1.108 3.335 1.369 1.00 98.31 86 LYS A CA 1
ATOM 707 C C . LYS A 1 86 ? -0.065 4.263 1.976 1.00 98.31 86 LYS A C 1
ATOM 709 O O . LYS A 1 86 ? -0.177 4.634 3.141 1.00 98.31 86 LYS A O 1
ATOM 714 N N . GLY A 1 87 ? 0.906 4.659 1.176 1.00 97.38 87 GLY A N 1
ATOM 715 C CA . GLY A 1 87 ? 1.899 5.665 1.532 1.00 97.38 87 GLY A CA 1
ATOM 716 C C . GLY A 1 87 ? 2.883 5.847 0.391 1.00 97.38 87 GLY A C 1
ATOM 717 O O . GLY A 1 87 ? 2.717 5.228 -0.661 1.00 97.38 87 GLY A O 1
ATOM 718 N N . ASN A 1 88 ? 3.903 6.673 0.590 1.00 96.00 88 ASN A N 1
ATOM 719 C CA . ASN A 1 88 ? 4.953 6.852 -0.404 1.00 96.00 88 ASN A CA 1
ATOM 720 C C . ASN A 1 88 ? 6.241 6.156 0.026 1.00 96.00 88 ASN A C 1
ATOM 722 O O . ASN A 1 88 ? 6.508 5.967 1.215 1.00 96.00 88 ASN A O 1
ATOM 726 N N . TYR A 1 89 ? 7.026 5.760 -0.968 1.00 94.62 89 TYR A N 1
ATOM 727 C CA . TYR A 1 89 ? 8.434 5.450 -0.795 1.00 94.62 89 TYR A CA 1
ATOM 728 C C . TYR A 1 89 ? 9.292 6.516 -1.473 1.00 94.62 89 TYR A C 1
ATOM 730 O O . TYR A 1 89 ? 8.908 7.049 -2.512 1.00 94.62 89 TYR A O 1
ATOM 738 N N . LYS A 1 90 ? 10.481 6.765 -0.937 1.00 93.94 90 LYS A N 1
ATOM 739 C CA . LYS A 1 90 ? 11.534 7.554 -1.573 1.00 93.94 90 LYS A CA 1
ATOM 740 C C . LYS A 1 90 ? 12.850 6.823 -1.372 1.00 93.94 90 LYS A C 1
ATOM 742 O O . LYS A 1 90 ? 13.201 6.453 -0.257 1.00 93.94 90 LYS A O 1
ATOM 747 N N . GLY A 1 91 ? 13.542 6.508 -2.466 1.00 90.44 91 GLY A N 1
ATOM 748 C CA . GLY A 1 91 ? 14.835 5.816 -2.378 1.00 90.44 91 GLY A CA 1
ATOM 749 C C . GLY A 1 91 ? 14.784 4.448 -1.679 1.00 90.44 91 GLY A C 1
ATOM 750 O O . GLY A 1 91 ? 15.803 3.993 -1.162 1.00 90.44 91 GLY A O 1
ATOM 751 N N . GLY A 1 92 ? 13.630 3.769 -1.695 1.00 91.88 92 GLY A N 1
ATOM 752 C CA . GLY A 1 92 ? 13.410 2.471 -1.047 1.00 91.88 92 GLY A CA 1
ATOM 753 C C . GLY A 1 92 ? 12.881 2.532 0.388 1.00 91.88 92 GLY A C 1
ATOM 754 O O . GLY A 1 92 ? 12.471 1.493 0.908 1.00 91.88 92 GLY A O 1
ATOM 755 N N . GLU A 1 93 ? 12.812 3.713 0.995 1.00 94.12 93 GLU A N 1
ATOM 756 C CA . GLU A 1 93 ? 12.341 3.924 2.367 1.00 94.12 93 GLU A CA 1
ATOM 757 C C . GLU A 1 93 ? 10.963 4.578 2.382 1.00 94.12 93 GLU A C 1
ATOM 759 O O . GLU A 1 93 ? 10.578 5.220 1.410 1.00 94.12 93 GLU A O 1
ATOM 764 N N . LYS A 1 94 ? 10.177 4.362 3.442 1.00 94.69 94 LYS A N 1
ATOM 765 C CA . LYS A 1 94 ? 8.861 5.003 3.561 1.00 94.69 94 LYS A CA 1
ATOM 766 C C . LYS A 1 94 ? 9.050 6.501 3.769 1.00 94.69 94 LYS A C 1
ATOM 768 O O . LYS A 1 94 ? 9.832 6.889 4.627 1.00 94.69 94 LYS A O 1
ATOM 773 N N . ASP A 1 95 ? 8.281 7.300 3.045 1.00 95.31 95 ASP A N 1
ATOM 774 C CA . ASP A 1 95 ? 8.382 8.756 3.053 1.00 95.31 95 ASP A CA 1
ATOM 775 C C . ASP A 1 95 ? 6.999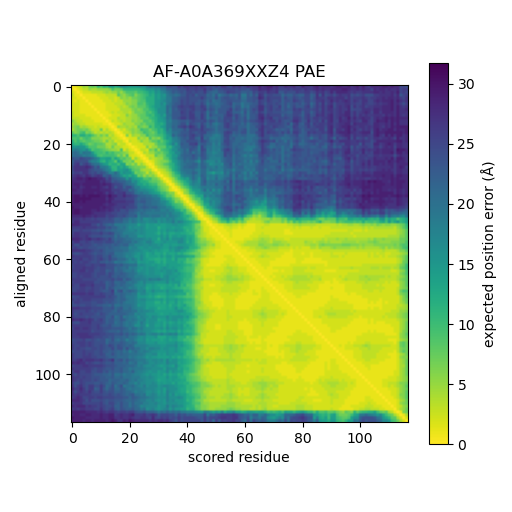 9.400 3.212 1.00 95.31 95 ASP A C 1
ATOM 777 O O . ASP A 1 95 ? 6.028 9.041 2.538 1.00 95.31 95 ASP A O 1
ATOM 781 N N . GLY A 1 96 ? 6.903 10.340 4.144 1.00 95.69 96 GLY A N 1
ATOM 782 C CA . GLY A 1 96 ? 5.692 11.062 4.500 1.00 95.69 96 GLY A CA 1
ATOM 783 C C . GLY A 1 96 ? 4.618 10.215 5.187 1.00 95.69 96 GLY A C 1
ATOM 784 O O . GLY A 1 96 ? 4.874 9.304 5.981 1.00 95.69 96 GLY A O 1
ATOM 785 N N . GLU A 1 97 ? 3.362 10.564 4.910 1.00 97.12 97 GLU A N 1
ATOM 786 C CA . GLU A 1 97 ? 2.206 9.923 5.526 1.00 97.12 97 GLU A CA 1
ATOM 787 C C . GLU A 1 97 ? 2.032 8.477 5.045 1.00 97.12 97 GLU A C 1
ATOM 789 O O . GLU A 1 97 ? 1.929 8.182 3.853 1.00 97.12 97 GLU A O 1
ATOM 794 N N . TRP A 1 98 ? 1.910 7.576 6.014 1.00 97.69 98 TRP A N 1
ATOM 795 C CA . TRP A 1 98 ? 1.583 6.180 5.814 1.00 97.69 98 TRP A CA 1
ATOM 796 C C . TRP A 1 98 ? 0.308 5.828 6.566 1.00 97.69 98 TRP A C 1
ATOM 798 O O . TRP A 1 98 ? 0.223 5.938 7.793 1.00 97.69 98 TRP A O 1
ATOM 808 N N . LEU A 1 99 ? -0.678 5.343 5.824 1.00 98.38 99 LEU A N 1
ATOM 809 C CA . LEU A 1 99 ? -1.970 4.928 6.338 1.00 98.38 99 LEU A CA 1
ATOM 810 C C . LEU A 1 99 ? -2.118 3.418 6.221 1.00 98.38 99 LEU A C 1
ATOM 812 O O . LEU A 1 99 ? -1.820 2.818 5.189 1.00 98.38 99 LEU A O 1
ATOM 816 N N . THR A 1 100 ? -2.641 2.801 7.272 1.00 98.31 100 THR A N 1
ATOM 817 C CA . THR A 1 100 ? -3.193 1.447 7.196 1.00 98.31 100 THR A CA 1
ATOM 818 C C . THR A 1 100 ? -4.662 1.482 7.563 1.00 98.31 100 THR A C 1
ATOM 820 O O . THR A 1 100 ? -5.105 2.347 8.322 1.00 98.31 100 THR A O 1
ATOM 823 N N . TYR A 1 101 ? -5.417 0.540 7.024 1.00 98.44 101 TYR A N 1
ATOM 824 C CA . TYR A 1 101 ? -6.861 0.465 7.168 1.00 98.44 101 TYR A CA 1
ATOM 825 C C . TYR A 1 101 ? -7.257 -0.877 7.762 1.00 98.44 101 TYR A C 1
ATOM 827 O O . TYR A 1 101 ? -6.550 -1.864 7.603 1.00 98.44 101 TYR A O 1
ATOM 835 N N . TYR A 1 102 ? -8.405 -0.927 8.426 1.00 98.00 102 TYR A N 1
ATOM 836 C CA . TYR A 1 102 ? -9.105 -2.175 8.710 1.00 98.00 102 TYR A CA 1
ATOM 837 C C . TYR A 1 102 ? -9.826 -2.685 7.453 1.00 98.00 102 TYR A C 1
ATOM 839 O O . TYR A 1 102 ? -10.102 -1.923 6.526 1.00 98.00 102 TYR A O 1
ATOM 847 N N . LYS A 1 103 ? -10.245 -3.961 7.441 1.00 96.81 103 LYS A N 1
ATOM 848 C CA . LYS A 1 103 ? -11.038 -4.543 6.332 1.00 96.81 103 LYS A CA 1
ATOM 849 C C . LYS A 1 103 ? -12.359 -3.797 6.055 1.00 96.81 103 LYS A C 1
ATOM 851 O O . LYS A 1 103 ? -12.905 -3.905 4.956 1.00 96.81 103 LYS A O 1
ATOM 856 N N . ASN A 1 104 ? -12.880 -3.044 7.028 1.00 96.75 104 ASN A N 1
ATOM 857 C CA . ASN A 1 104 ? -14.070 -2.199 6.871 1.00 96.75 104 ASN A CA 1
ATOM 858 C C . ASN A 1 104 ? -13.777 -0.828 6.220 1.00 96.75 104 ASN A C 1
ATOM 860 O O . ASN A 1 104 ? -14.717 -0.091 5.948 1.00 96.75 104 ASN A O 1
ATOM 864 N N . GLY A 1 105 ? -12.511 -0.498 5.944 1.00 95.94 105 GLY A N 1
ATOM 865 C CA . GLY A 1 105 ? -12.085 0.763 5.330 1.00 95.94 105 GLY A CA 1
ATOM 866 C C . GLY A 1 105 ? -11.782 1.894 6.318 1.00 95.94 105 GLY A C 1
ATOM 867 O O . GLY A 1 105 ? -11.296 2.939 5.896 1.00 95.94 105 GLY A O 1
ATOM 868 N N . LYS A 1 106 ? -12.016 1.708 7.624 1.00 97.62 106 LYS A N 1
ATOM 869 C CA . LYS A 1 106 ? -11.636 2.702 8.639 1.00 97.62 106 LYS A CA 1
ATOM 870 C C . LYS A 1 106 ? -10.118 2.743 8.799 1.00 97.62 106 LYS A C 1
ATOM 872 O O . LYS A 1 106 ? -9.465 1.700 8.738 1.00 97.62 106 LYS A O 1
ATOM 877 N N . VAL A 1 107 ? -9.566 3.934 9.034 1.00 97.88 107 VAL A N 1
ATOM 878 C CA . VAL A 1 107 ? -8.137 4.102 9.330 1.00 97.88 107 VAL A CA 1
ATOM 879 C C . VAL A 1 107 ? -7.808 3.323 10.599 1.00 97.88 107 VAL A C 1
ATOM 881 O O . VAL A 1 107 ? -8.438 3.504 11.638 1.00 97.88 107 VAL A O 1
ATOM 884 N N . LYS A 1 108 ? -6.833 2.428 10.481 1.00 97.94 108 LYS A N 1
ATOM 885 C CA . LYS A 1 108 ? -6.275 1.659 11.589 1.00 97.94 108 LYS A CA 1
ATOM 886 C C . LYS A 1 108 ? -5.082 2.374 12.209 1.00 97.94 108 LYS A C 1
ATOM 8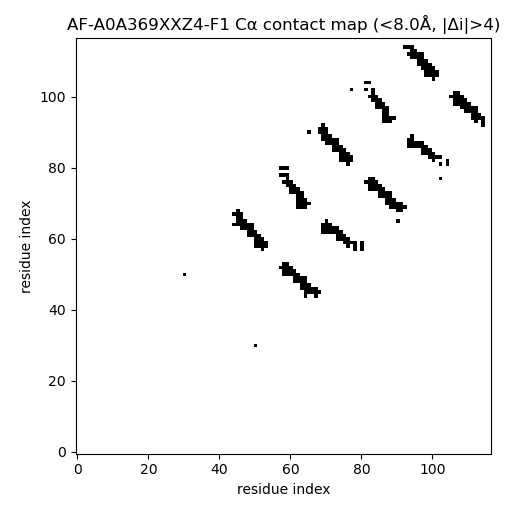88 O O . LYS A 1 108 ? -4.944 2.382 13.424 1.00 97.94 108 LYS A O 1
ATOM 893 N N . LEU A 1 109 ? -4.216 2.940 11.375 1.00 97.56 109 LEU A N 1
ATOM 894 C CA . LEU A 1 109 ? -2.982 3.582 11.811 1.00 97.56 109 LEU A CA 1
ATOM 895 C C . LEU A 1 109 ? -2.600 4.676 10.823 1.00 97.56 109 LEU A C 1
ATOM 897 O O . LEU A 1 109 ? -2.698 4.464 9.613 1.00 97.56 109 LEU A O 1
ATOM 901 N N . LYS A 1 110 ? -2.127 5.801 11.353 1.00 97.81 110 LYS A N 1
ATOM 902 C CA . LYS A 1 110 ? -1.514 6.894 10.605 1.00 97.81 110 LYS A CA 1
ATOM 903 C C . LYS A 1 110 ? -0.149 7.173 11.222 1.00 97.81 110 LYS A C 1
ATOM 905 O O . LYS A 1 110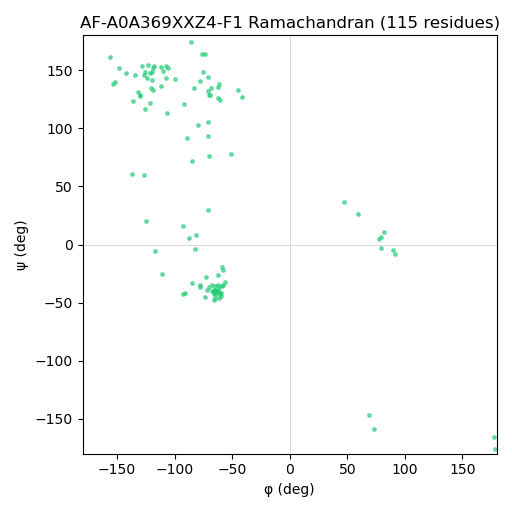 ? -0.077 7.536 12.390 1.00 97.81 110 LYS A O 1
ATOM 910 N N . ILE A 1 111 ? 0.913 6.971 10.450 1.00 96.94 111 ILE A N 1
ATOM 911 C CA . ILE A 1 111 ? 2.294 7.289 10.835 1.00 96.94 111 ILE A CA 1
ATOM 912 C C . ILE A 1 111 ? 2.827 8.300 9.830 1.00 96.94 111 ILE A C 1
ATOM 914 O O . ILE A 1 111 ? 2.529 8.194 8.645 1.00 96.94 111 ILE A O 1
ATOM 918 N N . ASN A 1 112 ? 3.612 9.267 10.290 1.00 95.56 112 ASN A N 1
ATOM 919 C CA . ASN A 1 112 ? 4.372 10.140 9.409 1.00 95.56 112 ASN A CA 1
ATOM 920 C C . ASN A 1 112 ? 5.849 9.745 9.491 1.00 95.56 112 ASN A C 1
ATOM 922 O O . ASN A 1 112 ? 6.456 9.866 10.553 1.00 95.56 112 ASN A O 1
ATOM 926 N N . TYR A 1 113 ? 6.390 9.223 8.395 1.00 92.00 113 TYR A N 1
ATOM 927 C CA . TYR A 1 113 ? 7.804 8.911 8.252 1.00 92.00 113 TYR A CA 1
ATOM 928 C C . TYR A 1 113 ? 8.490 10.138 7.650 1.00 92.00 113 TYR A C 1
ATOM 930 O O . TYR A 1 113 ? 8.122 10.582 6.571 1.00 92.00 113 TYR A O 1
ATOM 938 N N . LYS A 1 114 ? 9.467 10.716 8.343 1.00 83.25 114 LYS A N 1
ATOM 939 C CA . LYS A 1 114 ? 10.395 11.668 7.724 1.00 83.25 114 LYS A CA 1
ATOM 940 C C . LYS A 1 114 ? 11.682 10.918 7.413 1.00 83.25 114 LYS A C 1
ATOM 942 O O . LYS A 1 114 ? 12.053 10.054 8.208 1.00 83.25 114 LYS A O 1
ATOM 947 N N . GLU A 1 115 ? 12.316 11.235 6.280 1.00 65.62 115 GLU A N 1
ATOM 948 C CA . GLU A 1 115 ? 13.681 10.789 5.970 1.00 65.62 115 GLU A CA 1
ATOM 949 C C . GLU A 1 115 ? 14.543 10.895 7.234 1.00 65.62 115 GLU A C 1
ATOM 951 O O . GLU A 1 115 ? 14.552 11.925 7.917 1.00 65.62 115 GLU A O 1
ATOM 956 N N . GLY A 1 116 ? 15.197 9.789 7.588 1.00 58.22 116 GLY A N 1
ATOM 957 C CA . GLY A 1 116 ? 16.179 9.777 8.656 1.00 58.22 116 GLY A CA 1
ATOM 958 C C . GLY A 1 116 ? 17.422 10.530 8.197 1.00 58.22 116 GLY A C 1
ATOM 959 O O . GLY A 1 116 ? 18.2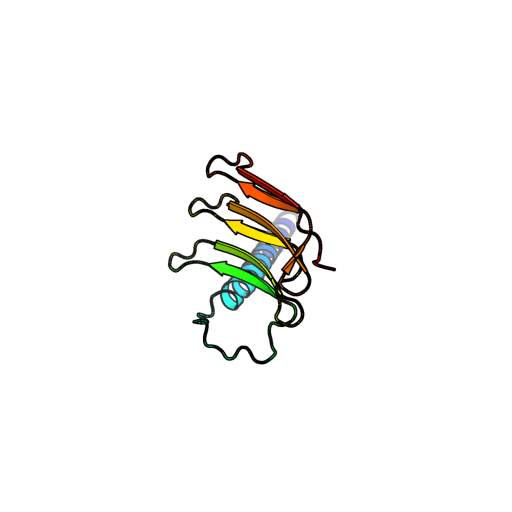95 9.905 7.609 1.00 58.22 116 GLY A O 1
ATOM 960 N N . ASN A 1 117 ? 17.456 11.827 8.533 1.00 39.94 117 ASN A N 1
ATOM 961 C CA . ASN A 1 117 ? 18.528 12.827 8.374 1.00 39.94 117 ASN A CA 1
ATOM 962 C C . ASN A 1 117 ? 18.939 13.222 6.950 1.00 39.94 117 ASN A C 1
ATOM 964 O O . ASN A 1 117 ? 19.470 12.380 6.197 1.00 39.94 117 ASN A O 1
#

Secondary structure (DSSP, 8-state):
-HHHHHHHHHHHHHHHHHHHHHHHHHHHHHH-------S---SS-TT-EEEEE-TTS-EEEEEEEETTEEEEEEEEE-TTS-EEEEEEEETTEEEEEEEEE-TTS-EEEEEEE----

Sequence (117 aa):
MKKILLLLLLILAFNISSISYRKSIDQRQLYNRNIKPQRHFKNKLTNAKVIGYCENGKVIFKGNFKNGKKDGEWLTYYENGKIQAKGNYKGGEKDGEWLTYYKNGKVKLKINYKEGN

Radius of gyration: 20.56 Å; Cα contacts (8 Å, |Δi|>4): 174; chains: 1; bounding box: 49×30×60 Å

Mean predicted aligned error: 13.59 Å

Solvent-accessible surface area (backbone atoms only — not comparable to full-atom values): 6716 Å² total; per-residue (Å²): 112,73,69,61,56,53,53,52,53,51,53,52,52,52,52,53,51,50,52,55,49,50,56,53,46,52,60,48,57,74,63,66,64,85,70,72,91,64,98,70,86,82,85,84,58,30,77,31,81,46,74,41,63,48,97,88,69,49,60,42,33,39,32,29,26,45,84,72,23,42,29,46,60,34,38,31,35,36,99,84,66,46,64,33,32,42,30,30,23,51,89,55,38,66,34,44,61,33,40,31,33,39,100,86,65,49,80,67,45,79,46,75,35,67,77,88,126

Foldseek 3Di:
DVVVVVVVVVVVVVVVVVVVVVVVVVVVVVQPPPPPPDPDPPDDQQWHWHWDADPVRHTAKTFTHHHNATAAKIFGADPVRHTQKIAGDDPNHTAAWIFGADPVRHTPDIDGDHPPD